Protein AF-A0A1T5EQD3-F1 (afdb_monomer_lite)

Radius of gyration: 20.49 Å; chains: 1; bounding box: 65×31×56 Å

Foldseek 3Di:
DWKKFKPDDWDWPPDVFATKTWIWIATPPVRDIAIEIETEGPVPDDDQLGQPRDDPVSNQLQVQLRVVLQLVLQQVQCVFPLDGAHRVDHQYAQDWDDHPVCRPDDTRGRHRDSVGGDHSVPRIRDHDRCPVVVVVVVCCVVPPDDPVVPPPDDDDD

Secondary structure (DSSP, 8-state):
-EEEEEEEEEEEEEETTEEEEEEEEEETTT--EEEEEEEEEGGG--SS--TTTS-HHHHHHHHHHHHHHHHHHHHHHHHHHSSPPPTT-EEETT-EE--SS-TTSPPEEP---TT----SS--EEEE---HHHHHHHHHHHHS-S-TTGGGS-----

Structure (mmCIF, N/CA/C/O backbone):
data_AF-A0A1T5EQD3-F1
#
_entry.id   AF-A0A1T5EQD3-F1
#
loop_
_atom_site.group_PDB
_atom_site.id
_atom_site.type_symbol
_atom_site.label_atom_id
_atom_site.label_alt_id
_atom_site.label_comp_id
_atom_site.label_asym_id
_atom_site.label_entity_id
_atom_site.label_seq_id
_atom_site.pdbx_PDB_ins_code
_atom_site.Cartn_x
_atom_site.Cartn_y
_atom_site.Cartn_z
_atom_site.occupancy
_atom_site.B_iso_or_equiv
_atom_site.auth_seq_id
_atom_site.auth_comp_id
_atom_site.auth_asym_id
_atom_site.auth_atom_id
_atom_site.pdbx_PDB_model_num
ATOM 1 N N . MET A 1 1 ? -15.437 8.978 7.237 1.00 63.75 1 MET A N 1
ATOM 2 C CA . MET A 1 1 ? -14.538 8.949 6.055 1.00 63.75 1 MET A CA 1
ATOM 3 C C . MET A 1 1 ? -13.160 9.350 6.531 1.00 63.75 1 MET A C 1
ATOM 5 O O . MET A 1 1 ? -13.089 10.261 7.344 1.00 63.75 1 MET A O 1
ATOM 9 N N . LYS A 1 2 ? -12.108 8.682 6.055 1.00 72.06 2 LYS A N 1
ATOM 10 C CA . LYS A 1 2 ? -10.711 9.020 6.354 1.00 72.06 2 LYS A CA 1
ATOM 11 C C . LYS A 1 2 ? -10.043 9.481 5.060 1.00 72.06 2 LYS A C 1
ATOM 13 O O . LYS A 1 2 ? -10.044 8.726 4.082 1.00 72.06 2 LYS A O 1
ATOM 18 N N . ASN A 1 3 ? -9.492 10.694 5.043 1.00 73.75 3 ASN A N 1
ATOM 19 C CA . ASN A 1 3 ? -8.707 11.174 3.911 1.00 73.75 3 ASN A CA 1
ATOM 20 C C . ASN A 1 3 ? -7.229 10.880 4.162 1.00 73.75 3 ASN A C 1
ATOM 22 O O . ASN A 1 3 ? -6.601 11.420 5.076 1.00 73.75 3 ASN A O 1
ATOM 26 N N . LEU A 1 4 ? -6.669 1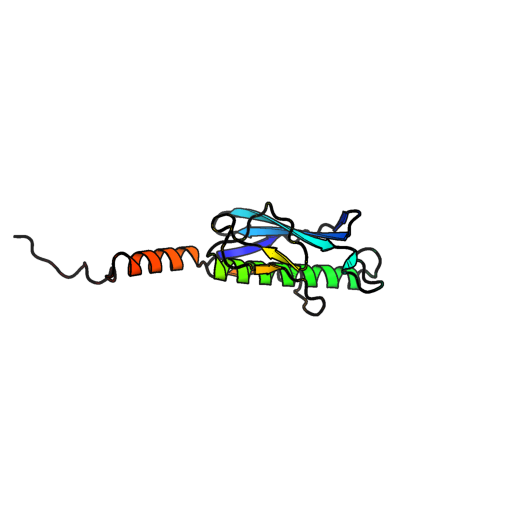0.001 3.338 1.00 75.38 4 LEU A N 1
ATOM 27 C CA . LEU A 1 4 ? -5.298 9.537 3.467 1.00 75.38 4 LEU A CA 1
ATOM 28 C C . LEU A 1 4 ? -4.486 10.062 2.289 1.00 75.38 4 LEU A C 1
ATOM 30 O O . LEU A 1 4 ? -4.901 9.968 1.136 1.00 75.38 4 LEU A O 1
ATOM 34 N N . VAL A 1 5 ? -3.307 10.608 2.564 1.00 72.69 5 VAL A N 1
ATOM 35 C CA . VAL A 1 5 ? -2.406 11.120 1.529 1.00 72.69 5 VAL A CA 1
ATOM 36 C C . VAL A 1 5 ? -1.071 10.421 1.645 1.00 72.69 5 VAL A C 1
ATOM 38 O O . VAL A 1 5 ? -0.395 10.490 2.670 1.00 72.69 5 VAL A O 1
ATOM 41 N N . PHE A 1 6 ? -0.659 9.749 0.581 1.00 73.19 6 PHE A N 1
ATOM 42 C CA . PHE A 1 6 ? 0.671 9.185 0.498 1.00 73.19 6 PHE A CA 1
ATOM 43 C C . PHE A 1 6 ? 1.703 10.305 0.329 1.00 73.19 6 PHE A C 1
ATOM 45 O O . PHE A 1 6 ? 1.644 11.080 -0.621 1.00 73.19 6 PHE A O 1
ATOM 52 N N . SER A 1 7 ? 2.695 10.369 1.222 1.00 59.97 7 SER A N 1
ATOM 53 C CA . SER A 1 7 ? 3.925 11.108 0.922 1.00 59.97 7 SER A CA 1
ATOM 54 C C . SER A 1 7 ? 4.804 10.187 0.083 1.00 59.97 7 SER A C 1
ATOM 56 O O . SER A 1 7 ? 5.357 9.186 0.547 1.00 59.97 7 SER A O 1
ATOM 58 N N . THR A 1 8 ? 4.857 10.467 -1.213 1.00 50.31 8 THR A N 1
ATOM 59 C CA . THR A 1 8 ? 5.452 9.576 -2.207 1.00 50.31 8 THR A CA 1
ATOM 60 C C . THR A 1 8 ? 6.969 9.685 -2.177 1.00 50.31 8 THR A C 1
ATOM 62 O O . THR A 1 8 ? 7.583 10.395 -2.968 1.00 50.31 8 THR A O 1
ATOM 65 N N . LYS A 1 9 ? 7.599 8.957 -1.255 1.00 54.19 9 LYS A N 1
ATOM 66 C CA . LYS A 1 9 ? 9.026 8.644 -1.334 1.00 54.19 9 LYS A CA 1
ATOM 67 C C . LYS A 1 9 ? 9.192 7.143 -1.507 1.00 54.19 9 LYS A C 1
ATOM 69 O O . LYS A 1 9 ? 9.304 6.412 -0.526 1.00 54.19 9 LYS A O 1
ATOM 74 N N . VAL A 1 10 ? 9.215 6.713 -2.764 1.00 56.12 10 VAL A N 1
ATOM 75 C CA . VAL A 1 10 ? 9.547 5.337 -3.128 1.00 56.12 10 VAL A CA 1
ATOM 76 C C . VAL A 1 10 ? 11.048 5.153 -2.928 1.00 56.12 10 VAL A C 1
ATOM 78 O O . VAL A 1 10 ? 11.858 5.791 -3.597 1.00 56.12 10 VAL A O 1
ATOM 81 N N . VAL A 1 11 ? 11.419 4.318 -1.961 1.00 60.16 11 VAL A N 1
ATOM 82 C CA . VAL A 1 11 ? 12.814 3.923 -1.732 1.00 60.16 11 VAL A CA 1
ATOM 83 C C . VAL A 1 11 ? 12.956 2.457 -2.100 1.00 60.16 11 VAL A C 1
ATOM 85 O O . VAL A 1 11 ? 12.251 1.613 -1.542 1.00 60.16 11 VAL A O 1
ATOM 88 N N . LEU A 1 12 ? 13.871 2.188 -3.029 1.00 58.44 12 LEU A N 1
ATOM 89 C CA . LEU A 1 12 ? 14.365 0.854 -3.324 1.00 58.44 12 LEU A CA 1
ATOM 90 C C . LEU A 1 12 ? 15.214 0.376 -2.145 1.00 58.44 12 LEU A C 1
ATOM 92 O O . LEU A 1 12 ? 16.330 0.852 -1.956 1.00 58.44 12 LEU A O 1
ATOM 96 N N . ASP A 1 13 ? 14.702 -0.583 -1.380 1.00 62.16 13 ASP A N 1
ATOM 97 C CA . ASP A 1 13 ? 15.554 -1.409 -0.528 1.00 62.16 13 ASP A CA 1
ATOM 98 C C . ASP A 1 13 ? 15.872 -2.682 -1.315 1.00 62.16 13 ASP A C 1
ATOM 100 O O . ASP A 1 13 ? 15.095 -3.645 -1.310 1.00 62.16 13 ASP A O 1
ATOM 104 N N . GLY A 1 14 ? 17.001 -2.676 -2.024 1.00 56.44 14 GLY A N 1
ATOM 105 C CA . GLY A 1 14 ? 17.573 -3.890 -2.598 1.00 56.44 14 GLY A CA 1
ATOM 106 C C . GLY A 1 14 ? 18.010 -4.815 -1.464 1.00 56.44 14 GLY A C 1
ATOM 107 O O . GLY A 1 14 ? 19.093 -4.654 -0.913 1.00 56.44 14 GLY A O 1
ATOM 108 N N . MET A 1 15 ? 17.143 -5.748 -1.073 1.00 59.38 15 MET A N 1
ATOM 109 C CA . MET A 1 15 ? 17.456 -6.797 -0.101 1.00 59.38 15 MET A CA 1
ATOM 110 C C . MET A 1 15 ? 17.869 -8.067 -0.860 1.00 59.38 15 MET A C 1
ATOM 112 O O . MET A 1 15 ? 17.314 -8.336 -1.922 1.00 59.38 15 MET A O 1
ATOM 116 N N . PRO A 1 16 ? 18.783 -8.894 -0.329 1.00 56.09 16 PRO A N 1
ATOM 117 C CA . PRO A 1 16 ? 19.312 -10.059 -1.050 1.00 56.09 16 PRO A CA 1
ATOM 118 C C . PRO A 1 16 ? 18.241 -11.077 -1.504 1.00 56.09 16 PRO A C 1
ATOM 120 O O . PRO A 1 16 ? 18.433 -11.755 -2.514 1.00 56.09 16 PRO A O 1
ATOM 123 N N . ASP A 1 17 ? 17.083 -11.124 -0.832 1.00 65.62 17 ASP A N 1
ATOM 124 C CA . ASP A 1 17 ? 16.011 -12.106 -1.077 1.00 65.62 17 ASP A CA 1
ATOM 125 C C . ASP A 1 17 ? 14.845 -11.601 -1.951 1.00 65.62 17 ASP A C 1
ATOM 127 O O . ASP A 1 17 ? 13.815 -12.272 -2.091 1.00 65.62 17 ASP A O 1
ATOM 131 N N . GLY A 1 18 ? 14.970 -10.421 -2.565 1.00 74.81 18 GLY A N 1
ATOM 132 C CA . GLY A 1 18 ? 13.969 -9.906 -3.497 1.00 74.81 18 GLY A CA 1
ATOM 133 C C . GLY A 1 18 ? 13.945 -8.387 -3.577 1.00 74.81 18 GLY A C 1
ATOM 134 O O . GLY A 1 18 ? 14.941 -7.706 -3.373 1.00 74.81 18 GLY A O 1
ATOM 135 N N . PHE A 1 19 ? 12.772 -7.846 -3.856 1.00 79.88 19 PHE A N 1
ATOM 136 C CA . PHE A 1 19 ? 12.582 -6.427 -4.109 1.00 79.88 19 PHE A CA 1
ATOM 137 C C . PHE A 1 19 ? 11.694 -5.828 -3.018 1.00 79.88 19 PHE A C 1
ATOM 139 O O . PHE A 1 19 ? 10.712 -6.464 -2.627 1.00 79.88 19 PHE A O 1
ATOM 146 N N . SER A 1 20 ? 12.004 -4.629 -2.514 1.00 82.44 20 SER A N 1
ATOM 147 C CA . SER A 1 20 ? 11.114 -3.942 -1.569 1.00 82.44 20 SER A CA 1
ATOM 148 C C . SER A 1 20 ? 10.951 -2.456 -1.865 1.00 82.44 20 SER A C 1
ATOM 150 O O . SER A 1 20 ? 11.927 -1.753 -2.122 1.00 82.44 20 SER A O 1
ATOM 152 N N . GLY A 1 21 ? 9.710 -1.981 -1.769 1.00 82.19 21 GLY A N 1
ATOM 153 C CA . GLY A 1 21 ? 9.339 -0.574 -1.862 1.00 82.19 21 GLY A CA 1
ATOM 154 C C . GLY A 1 21 ? 8.789 -0.071 -0.533 1.00 82.19 21 GLY A C 1
ATOM 155 O O . GLY A 1 21 ? 8.062 -0.789 0.158 1.00 82.19 21 GLY A O 1
ATOM 156 N N . ARG A 1 22 ? 9.134 1.163 -0.163 1.00 85.31 22 ARG A N 1
ATOM 157 C CA . ARG A 1 22 ? 8.565 1.850 1.006 1.00 85.31 22 ARG A CA 1
ATOM 158 C C . ARG A 1 22 ? 7.560 2.910 0.557 1.00 85.31 22 ARG A C 1
ATOM 160 O O . ARG A 1 22 ? 7.876 3.717 -0.310 1.00 85.31 22 ARG A O 1
ATOM 167 N N . PHE A 1 23 ? 6.390 2.923 1.185 1.00 85.25 23 PHE A N 1
ATOM 168 C CA . PHE A 1 23 ? 5.308 3.877 0.953 1.00 85.25 23 PHE A CA 1
ATOM 169 C C . PHE A 1 23 ? 4.906 4.496 2.289 1.00 85.25 23 PHE A C 1
ATOM 171 O O . PHE A 1 23 ? 4.680 3.778 3.261 1.00 85.25 23 PHE A O 1
ATOM 178 N N . LYS A 1 24 ? 4.832 5.823 2.356 1.00 85.25 24 LYS A N 1
ATOM 179 C CA . LYS A 1 24 ? 4.396 6.540 3.557 1.00 85.25 24 LYS A CA 1
ATOM 180 C C . LYS A 1 24 ? 3.019 7.123 3.323 1.00 85.25 24 LYS A C 1
ATOM 182 O O . LYS A 1 24 ? 2.802 7.719 2.275 1.00 85.25 24 LYS A O 1
ATOM 187 N N . MET A 1 25 ? 2.129 7.007 4.296 1.00 85.56 25 MET A N 1
ATOM 188 C CA . MET A 1 25 ? 0.758 7.501 4.213 1.00 85.56 25 MET A CA 1
ATOM 189 C C . MET A 1 25 ? 0.431 8.331 5.449 1.00 85.56 25 MET A C 1
ATOM 191 O O . MET A 1 25 ? 0.636 7.877 6.565 1.00 85.56 25 MET A O 1
ATOM 195 N N . LEU A 1 26 ? -0.044 9.554 5.252 1.00 84.00 26 LEU A N 1
ATOM 196 C CA . LEU A 1 26 ? -0.461 10.478 6.297 1.00 84.00 26 LEU A CA 1
ATOM 197 C C . LEU A 1 26 ? -1.987 10.501 6.361 1.00 84.00 26 LEU A C 1
ATOM 199 O O . LEU A 1 26 ? -2.648 10.705 5.345 1.00 84.00 26 LEU A O 1
ATOM 203 N N . HIS A 1 27 ? -2.538 10.326 7.553 1.00 83.31 27 HIS A N 1
ATOM 204 C CA . HIS A 1 27 ? -3.943 10.593 7.823 1.00 83.31 27 HIS A CA 1
ATOM 205 C C . HIS A 1 27 ? -4.121 12.085 8.079 1.00 83.31 27 HIS A C 1
ATOM 207 O O . HIS A 1 27 ? -3.532 12.620 9.018 1.00 83.31 27 HIS A O 1
ATOM 213 N N . LEU A 1 28 ? -4.904 12.768 7.243 1.00 78.88 28 LEU A N 1
ATOM 214 C CA . LEU A 1 28 ? -4.967 14.231 7.273 1.00 78.88 28 LEU A CA 1
ATOM 215 C C . LEU A 1 28 ? -5.647 14.772 8.533 1.00 78.88 28 LEU A C 1
ATOM 217 O O . LEU A 1 28 ? -5.236 15.801 9.053 1.00 78.88 28 LEU A O 1
ATOM 221 N N . GLU A 1 29 ? -6.662 14.073 9.034 1.00 79.88 29 GLU A N 1
ATOM 222 C CA . GLU A 1 29 ? -7.440 14.520 10.190 1.00 79.88 29 GLU A CA 1
ATOM 223 C C . GLU A 1 29 ? -6.721 14.273 11.525 1.00 79.88 29 GLU A C 1
ATOM 225 O O . GLU A 1 29 ? -6.766 15.121 12.411 1.00 79.88 29 GLU A O 1
ATOM 230 N N . THR A 1 30 ? -6.046 13.129 11.688 1.00 79.38 30 THR A N 1
ATOM 231 C CA . THR A 1 30 ? -5.364 12.772 12.946 1.00 79.38 30 THR A CA 1
ATOM 232 C C . THR A 1 30 ? -3.876 13.121 12.949 1.00 79.38 30 THR A C 1
ATOM 234 O O . THR A 1 30 ? -3.236 13.063 13.996 1.00 79.38 30 THR A O 1
ATOM 237 N N . GLY A 1 31 ? -3.292 13.436 11.788 1.00 81.12 31 GLY A N 1
ATOM 238 C CA . GLY A 1 31 ? -1.850 13.637 11.622 1.00 81.12 31 GLY A CA 1
ATOM 239 C C . GLY A 1 31 ? -1.021 12.353 11.746 1.00 81.12 31 GLY A C 1
ATOM 240 O O . GLY A 1 31 ? 0.209 12.409 11.745 1.00 81.12 31 GLY A O 1
ATOM 241 N N . GLN A 1 32 ? -1.664 11.187 11.856 1.00 82.38 32 GLN A N 1
ATOM 242 C CA . GLN A 1 32 ? -0.969 9.918 12.039 1.00 82.38 32 GLN A CA 1
ATOM 243 C C . GLN A 1 32 ? -0.249 9.487 10.759 1.00 82.38 32 GLN A C 1
ATOM 245 O O . GLN A 1 32 ? -0.833 9.461 9.674 1.00 82.38 32 GLN A O 1
ATOM 250 N N . LEU A 1 33 ? 1.021 9.103 10.899 1.00 83.94 33 LEU A N 1
ATOM 251 C CA . LEU A 1 33 ? 1.852 8.616 9.805 1.00 83.94 33 LEU A CA 1
ATOM 252 C C . LEU A 1 33 ? 1.949 7.087 9.834 1.00 83.94 33 LEU A C 1
ATOM 254 O O . LEU A 1 33 ? 2.364 6.502 10.829 1.00 83.94 33 LEU A O 1
ATOM 258 N N . TYR A 1 34 ? 1.657 6.465 8.701 1.00 83.62 34 TYR A N 1
ATOM 259 C CA . TYR A 1 34 ? 1.775 5.036 8.455 1.00 83.62 34 TYR A CA 1
ATOM 260 C C . TYR A 1 34 ? 2.944 4.781 7.506 1.00 83.62 34 TYR A C 1
ATOM 262 O O . TYR A 1 34 ? 3.118 5.480 6.502 1.00 83.62 34 TYR A O 1
ATOM 270 N N . ASN A 1 35 ? 3.748 3.766 7.809 1.00 85.81 35 ASN A N 1
ATOM 271 C CA . ASN A 1 35 ? 4.856 3.340 6.963 1.00 85.81 35 ASN A CA 1
ATOM 272 C C . ASN A 1 35 ? 4.574 1.922 6.477 1.00 85.81 35 ASN A C 1
ATOM 274 O O . ASN A 1 35 ? 4.492 0.995 7.269 1.00 85.81 35 ASN A O 1
ATOM 278 N N . TYR A 1 36 ? 4.460 1.747 5.167 1.00 88.06 36 TYR A N 1
ATOM 279 C CA . TYR A 1 36 ? 4.190 0.457 4.555 1.00 88.06 36 TYR A CA 1
ATOM 280 C C . TYR A 1 36 ? 5.382 0.004 3.733 1.00 88.06 36 TYR A C 1
ATOM 282 O O . TYR A 1 36 ? 5.904 0.739 2.892 1.00 88.06 36 TYR A O 1
ATOM 290 N N . ARG A 1 37 ? 5.818 -1.233 3.969 1.00 88.12 37 ARG A N 1
ATOM 291 C CA . ARG A 1 37 ? 6.855 -1.876 3.166 1.00 88.12 37 ARG A CA 1
ATOM 292 C C . ARG A 1 37 ? 6.218 -2.983 2.347 1.00 88.12 37 ARG A C 1
ATOM 294 O O . ARG A 1 37 ? 5.725 -3.948 2.916 1.00 88.12 37 ARG A O 1
ATOM 301 N N . VAL A 1 38 ? 6.265 -2.856 1.029 1.00 88.44 38 VAL A N 1
ATOM 302 C CA . VAL A 1 38 ? 5.830 -3.898 0.095 1.00 88.44 38 VAL A CA 1
ATOM 303 C C . VAL A 1 38 ? 7.051 -4.687 -0.344 1.00 88.44 38 VAL A C 1
ATOM 305 O O . VAL A 1 38 ? 8.093 -4.098 -0.622 1.00 88.44 38 VAL A O 1
ATOM 308 N N . HIS A 1 39 ? 6.939 -6.009 -0.391 1.00 86.38 39 HIS A N 1
ATOM 309 C CA . HIS A 1 39 ? 8.018 -6.904 -0.767 1.00 86.38 39 HIS A CA 1
ATOM 310 C C . HIS A 1 39 ? 7.565 -7.978 -1.739 1.00 86.38 39 HIS A C 1
ATOM 312 O O . HIS A 1 39 ? 6.563 -8.655 -1.517 1.00 86.38 39 HIS A O 1
ATOM 318 N N . ILE A 1 40 ? 8.379 -8.190 -2.763 1.00 85.19 40 ILE A N 1
ATOM 319 C CA . ILE A 1 40 ? 8.181 -9.237 -3.752 1.00 85.19 40 ILE A CA 1
ATOM 320 C C . ILE A 1 40 ? 9.375 -10.199 -3.653 1.00 85.19 40 ILE A C 1
ATOM 322 O O . ILE A 1 40 ? 10.521 -9.799 -3.903 1.00 85.19 40 ILE A O 1
ATOM 326 N N . PRO A 1 41 ? 9.145 -11.455 -3.236 1.00 82.94 41 PRO A N 1
ATOM 327 C CA . PRO A 1 41 ? 10.192 -12.466 -3.149 1.00 82.94 41 PRO A CA 1
ATOM 328 C C . PRO A 1 41 ? 10.842 -12.767 -4.500 1.00 82.94 41 PRO A C 1
ATOM 330 O O . PRO A 1 41 ? 10.169 -12.805 -5.530 1.00 82.94 41 PRO A O 1
ATOM 333 N N . LYS A 1 42 ? 12.142 -13.083 -4.486 1.00 79.12 42 LYS A N 1
ATOM 334 C CA . LYS A 1 42 ? 12.918 -13.368 -5.705 1.00 79.12 42 LYS A CA 1
ATOM 335 C C . LYS A 1 42 ? 12.353 -14.476 -6.596 1.00 79.12 42 LYS A C 1
ATOM 337 O O . LYS A 1 42 ? 12.412 -14.374 -7.814 1.00 79.12 42 LYS A O 1
ATOM 342 N N . HIS A 1 43 ? 11.784 -15.518 -6.004 1.00 77.06 43 HIS A N 1
ATOM 343 C CA . HIS A 1 43 ? 11.245 -16.654 -6.755 1.00 77.06 43 HIS A CA 1
ATOM 344 C C . HIS A 1 43 ? 9.943 -16.338 -7.515 1.00 77.06 43 HIS A C 1
ATOM 346 O O . HIS A 1 43 ? 9.502 -17.164 -8.305 1.00 77.06 43 HIS A O 1
ATOM 352 N N . ILE A 1 44 ? 9.311 -15.182 -7.269 1.00 76.31 44 ILE A N 1
ATOM 353 C CA . ILE A 1 44 ? 8.082 -14.768 -7.966 1.00 76.31 44 ILE A CA 1
ATOM 354 C C . ILE A 1 44 ? 8.400 -14.038 -9.282 1.00 76.31 44 ILE A C 1
ATOM 356 O O . ILE A 1 44 ? 7.535 -13.942 -10.151 1.00 76.31 44 ILE A O 1
ATOM 360 N N . TYR A 1 45 ? 9.636 -13.567 -9.481 1.00 72.25 45 TYR A N 1
ATOM 361 C CA . TYR A 1 45 ? 10.017 -12.933 -10.743 1.00 72.25 45 TYR A CA 1
ATOM 362 C C . TYR A 1 45 ? 9.964 -13.923 -11.901 1.00 72.25 45 TYR A C 1
ATOM 364 O O . TYR A 1 45 ? 10.583 -14.985 -11.867 1.00 72.25 45 TYR A O 1
ATOM 372 N N . VAL A 1 46 ? 9.270 -13.524 -12.962 1.00 60.81 46 VAL A N 1
ATOM 373 C CA . VAL A 1 46 ? 9.259 -14.229 -14.241 1.00 60.81 46 VAL A CA 1
ATOM 374 C C . VAL A 1 46 ? 10.017 -13.352 -15.246 1.00 60.81 46 VAL A C 1
ATOM 376 O O . VAL A 1 46 ? 9.453 -12.408 -15.789 1.00 60.81 46 VAL A O 1
ATOM 379 N N . GLY A 1 47 ? 11.310 -13.618 -15.467 1.00 59.59 47 GLY A N 1
ATOM 380 C CA . GLY A 1 47 ? 12.127 -12.952 -16.501 1.00 59.59 47 GLY A CA 1
ATOM 381 C C . GLY A 1 47 ? 13.045 -11.808 -16.028 1.00 59.59 47 GLY A C 1
ATOM 382 O O . GLY A 1 47 ? 13.430 -11.744 -14.864 1.00 59.59 47 GLY A O 1
ATOM 383 N N . THR A 1 48 ? 13.431 -10.921 -16.957 1.00 53.69 48 THR A N 1
ATOM 384 C CA . THR A 1 48 ? 14.395 -9.808 -16.773 1.00 53.69 48 THR A CA 1
ATOM 385 C C . THR A 1 48 ? 13.817 -8.561 -16.100 1.00 53.69 48 THR A C 1
ATOM 387 O O . THR A 1 48 ? 14.539 -7.598 -15.872 1.00 53.69 48 THR A O 1
ATOM 390 N N . GLN A 1 49 ? 12.534 -8.567 -15.743 1.00 62.41 49 GLN A N 1
ATOM 391 C CA . GLN A 1 49 ? 11.835 -7.430 -15.138 1.00 62.41 49 GLN A CA 1
ATOM 392 C C . GLN A 1 49 ? 12.101 -7.336 -13.630 1.00 62.41 49 GLN A C 1
ATOM 394 O O . GLN A 1 49 ? 11.173 -7.206 -12.842 1.00 62.41 49 GLN A O 1
ATOM 399 N N . ILE A 1 50 ? 13.349 -7.464 -13.192 1.00 65.31 50 ILE A N 1
ATOM 400 C CA . ILE A 1 50 ? 13.701 -7.221 -11.789 1.00 65.31 50 ILE A CA 1
ATOM 401 C C . ILE A 1 50 ? 13.888 -5.708 -11.636 1.00 65.31 50 ILE A C 1
ATOM 403 O O . ILE A 1 50 ? 14.662 -5.136 -12.407 1.00 65.31 50 ILE A O 1
ATOM 407 N N . PRO A 1 51 ? 13.234 -5.040 -10.669 1.00 65.56 51 PRO A N 1
ATOM 408 C CA . PRO A 1 51 ? 13.410 -3.601 -10.532 1.00 65.56 51 PRO A CA 1
ATOM 409 C C . PRO A 1 51 ? 14.869 -3.244 -10.215 1.00 65.56 51 PRO A C 1
ATOM 411 O O . PRO A 1 51 ? 15.516 -3.915 -9.406 1.00 65.56 51 PRO A O 1
ATOM 414 N N . GLY A 1 52 ? 15.383 -2.194 -10.847 1.00 66.81 52 GLY A N 1
ATOM 415 C CA . GLY A 1 52 ? 16.778 -1.761 -10.792 1.00 66.81 52 GLY A CA 1
ATOM 416 C C . GLY A 1 52 ? 17.711 -2.502 -11.757 1.00 66.81 52 GLY A C 1
ATOM 417 O O . GLY A 1 52 ? 18.878 -2.136 -11.859 1.00 66.81 52 GLY A O 1
ATOM 418 N N . MET A 1 53 ? 17.219 -3.528 -12.460 1.00 68.12 53 MET A N 1
ATOM 419 C CA . MET A 1 53 ? 17.959 -4.256 -13.503 1.00 68.12 53 MET A CA 1
ATOM 420 C C . MET A 1 53 ? 17.398 -3.999 -14.912 1.00 68.12 53 MET A C 1
ATOM 422 O O . MET A 1 53 ? 18.022 -4.406 -15.892 1.00 68.12 53 MET A O 1
ATOM 426 N N . GLY A 1 54 ? 16.226 -3.362 -15.008 1.00 68.81 54 GLY A N 1
ATOM 427 C CA . GLY A 1 54 ? 15.550 -3.006 -16.256 1.00 68.81 54 GLY A CA 1
ATOM 428 C C . GLY A 1 54 ? 15.706 -1.530 -16.630 1.00 68.81 54 GLY A C 1
ATOM 429 O O . GLY A 1 54 ? 16.560 -0.812 -16.103 1.00 68.81 54 GLY A O 1
ATOM 430 N N . SER A 1 55 ? 14.870 -1.060 -17.556 1.00 81.25 55 SER A N 1
ATOM 431 C CA . SER A 1 55 ? 14.788 0.366 -17.884 1.00 81.25 55 SER A CA 1
ATOM 432 C C . SER A 1 55 ? 14.100 1.161 -16.768 1.00 81.25 55 SER A C 1
ATOM 434 O O . SER A 1 55 ? 13.344 0.627 -15.953 1.00 81.25 55 SER A O 1
ATOM 436 N N . ARG A 1 56 ? 14.294 2.485 -16.760 1.00 81.56 56 ARG A N 1
ATOM 437 C CA . ARG A 1 56 ? 13.607 3.381 -15.816 1.00 81.56 56 ARG A CA 1
ATOM 438 C C . ARG A 1 56 ? 12.081 3.249 -15.904 1.00 81.56 56 ARG A C 1
ATOM 440 O O . ARG A 1 56 ? 11.390 3.367 -14.894 1.00 81.56 56 ARG A O 1
ATOM 447 N N . GLU A 1 57 ? 11.549 3.029 -17.102 1.00 85.25 57 GLU A N 1
ATOM 448 C CA . GLU A 1 57 ? 10.119 2.834 -17.348 1.00 85.25 57 GLU A CA 1
ATOM 449 C C . GLU A 1 57 ? 9.618 1.507 -16.768 1.00 85.25 57 GLU A C 1
ATOM 451 O O . GLU A 1 57 ? 8.501 1.444 -16.254 1.00 85.25 57 GLU A O 1
ATOM 456 N N . GLU A 1 58 ? 10.425 0.448 -16.833 1.00 81.62 58 GLU A N 1
ATOM 457 C CA . GLU A 1 58 ? 10.101 -0.849 -16.232 1.00 81.62 58 GLU A CA 1
ATOM 458 C C . GLU A 1 58 ? 10.086 -0.762 -14.705 1.00 81.62 58 GLU A C 1
ATOM 460 O O . GLU A 1 58 ? 9.142 -1.236 -14.068 1.00 81.62 58 GLU A O 1
ATOM 465 N N . ASP A 1 59 ? 11.063 -0.068 -14.124 1.00 80.50 59 ASP A N 1
ATOM 466 C CA . ASP A 1 59 ? 11.096 0.218 -12.691 1.00 80.50 59 ASP A CA 1
ATOM 467 C C . ASP A 1 59 ? 9.869 1.023 -12.259 1.00 80.50 59 ASP A C 1
ATOM 469 O O . ASP A 1 59 ? 9.210 0.689 -11.273 1.00 80.50 59 ASP A O 1
ATOM 473 N N . LEU A 1 60 ? 9.508 2.056 -13.029 1.00 85.06 60 LEU A N 1
ATOM 474 C CA . LEU A 1 60 ? 8.321 2.861 -12.759 1.00 85.06 60 LEU A CA 1
ATOM 475 C C . LEU A 1 60 ? 7.046 2.017 -12.749 1.00 85.06 60 LEU A C 1
ATOM 477 O O . LEU A 1 60 ? 6.239 2.155 -11.828 1.00 85.06 60 LEU A O 1
ATOM 481 N N . LYS A 1 61 ? 6.880 1.114 -13.721 1.00 86.62 61 LYS A N 1
ATOM 482 C CA . LYS A 1 61 ? 5.731 0.200 -13.761 1.00 86.62 61 LYS A CA 1
ATOM 483 C C . LYS A 1 61 ? 5.660 -0.656 -12.505 1.00 86.62 61 LYS A C 1
ATOM 485 O O . LYS A 1 61 ? 4.589 -0.777 -11.920 1.00 86.62 61 LYS A O 1
ATOM 490 N N . TRP A 1 62 ? 6.785 -1.183 -12.032 1.00 83.56 62 TRP A N 1
ATOM 491 C CA . TRP A 1 62 ? 6.820 -1.942 -10.783 1.00 83.56 62 TRP A CA 1
ATOM 492 C C . TRP A 1 62 ? 6.339 -1.139 -9.582 1.00 83.56 62 TRP A C 1
ATOM 494 O O . TRP A 1 62 ? 5.525 -1.631 -8.794 1.00 83.56 62 TRP A O 1
ATOM 504 N N . TRP A 1 63 ? 6.794 0.108 -9.459 1.00 86.50 63 TRP A N 1
ATOM 505 C CA . TRP A 1 63 ? 6.342 1.011 -8.402 1.00 86.50 63 TRP A CA 1
ATOM 506 C C . TRP A 1 63 ? 4.842 1.251 -8.454 1.00 86.50 63 TRP A C 1
ATOM 508 O O . TRP A 1 63 ? 4.172 1.168 -7.425 1.00 86.50 63 TRP A O 1
ATOM 518 N N . GLN A 1 64 ? 4.313 1.480 -9.651 1.00 89.06 64 GLN A N 1
ATOM 519 C CA . GLN A 1 64 ? 2.888 1.677 -9.883 1.00 89.06 64 GLN A CA 1
ATOM 520 C C . GLN A 1 64 ? 2.070 0.413 -9.566 1.00 89.06 64 GLN A C 1
ATOM 522 O O . GLN A 1 64 ? 1.002 0.527 -8.963 1.00 89.06 64 GLN A O 1
ATOM 527 N N . CYS A 1 65 ? 2.572 -0.786 -9.891 1.00 90.38 65 CYS A N 1
ATOM 528 C CA . CYS A 1 65 ? 1.936 -2.064 -9.545 1.00 90.38 65 CYS A CA 1
ATOM 529 C C . CYS A 1 65 ? 1.867 -2.277 -8.031 1.00 90.38 65 CYS A C 1
ATOM 531 O O . CYS A 1 65 ? 0.818 -2.627 -7.483 1.00 90.38 65 CYS A O 1
ATOM 533 N N . MET A 1 66 ? 2.981 -2.054 -7.330 1.00 89.56 66 MET A N 1
ATOM 534 C CA . MET A 1 66 ? 3.027 -2.181 -5.872 1.00 89.56 66 MET A CA 1
ATOM 535 C C . MET A 1 66 ? 2.145 -1.146 -5.188 1.00 89.56 66 MET A C 1
ATOM 537 O O . MET A 1 66 ? 1.454 -1.484 -4.229 1.00 89.56 66 MET A O 1
ATOM 541 N N . PHE A 1 67 ? 2.132 0.088 -5.694 1.00 90.44 67 PHE A N 1
ATOM 542 C CA . PHE A 1 67 ? 1.301 1.148 -5.143 1.00 90.44 67 PHE A CA 1
ATOM 543 C C . PHE A 1 67 ? -0.189 0.846 -5.319 1.00 90.44 67 PHE A C 1
ATOM 545 O O . PHE A 1 67 ? -0.947 0.902 -4.349 1.00 90.44 67 PHE A O 1
ATOM 552 N N . TYR A 1 68 ? -0.599 0.434 -6.524 1.00 92.31 68 TYR A N 1
ATOM 553 C CA . TYR A 1 68 ? -1.957 -0.041 -6.783 1.00 92.31 68 TYR A CA 1
ATOM 554 C C . TYR A 1 68 ? -2.349 -1.145 -5.795 1.00 92.31 68 TYR A C 1
ATOM 556 O O . TYR A 1 68 ? -3.347 -1.028 -5.082 1.00 92.31 68 TYR A O 1
ATOM 564 N N . SER A 1 69 ? -1.519 -2.182 -5.699 1.00 92.88 69 SER A N 1
ATOM 565 C CA . SER A 1 69 ? -1.797 -3.375 -4.897 1.00 92.88 69 SER A CA 1
ATOM 566 C C . SER A 1 69 ? -1.873 -3.067 -3.399 1.00 92.88 69 SER A C 1
ATOM 568 O O . SER A 1 69 ? -2.762 -3.568 -2.712 1.00 92.88 69 SER A O 1
ATOM 570 N N . LEU A 1 70 ? -1.008 -2.178 -2.898 1.00 92.31 70 LEU A N 1
ATOM 571 C CA . LEU A 1 70 ? -1.067 -1.665 -1.528 1.00 92.31 70 LEU A CA 1
ATOM 572 C C . LEU A 1 70 ? -2.376 -0.928 -1.252 1.00 92.31 70 LEU A C 1
ATOM 574 O O . LEU A 1 70 ? -3.029 -1.222 -0.254 1.00 92.31 70 LEU A O 1
ATOM 578 N N . THR A 1 71 ? -2.787 -0.011 -2.133 1.00 91.94 71 THR A N 1
ATOM 579 C CA . THR A 1 71 ? -4.035 0.742 -1.926 1.00 91.94 71 THR A CA 1
ATOM 580 C C . THR A 1 71 ? -5.258 -0.175 -1.908 1.00 91.94 71 THR A C 1
ATOM 582 O O . THR A 1 71 ? -6.076 -0.078 -0.997 1.00 91.94 71 THR A O 1
ATOM 585 N N . ARG A 1 72 ? -5.330 -1.147 -2.827 1.00 93.62 72 ARG A N 1
ATOM 586 C CA . ARG A 1 72 ? -6.412 -2.145 -2.870 1.00 93.62 72 ARG A CA 1
ATOM 587 C C . ARG A 1 72 ? -6.438 -3.038 -1.637 1.00 93.62 72 ARG A C 1
ATOM 589 O O . ARG A 1 72 ? -7.514 -3.354 -1.135 1.00 93.62 72 ARG A O 1
ATOM 596 N N . PHE A 1 73 ? -5.270 -3.448 -1.151 1.00 93.69 73 PHE A N 1
ATOM 597 C CA . PHE A 1 73 ? -5.172 -4.231 0.074 1.00 93.69 73 PHE A CA 1
ATOM 598 C C . PHE A 1 73 ? -5.656 -3.437 1.288 1.00 93.69 73 PHE A C 1
ATOM 600 O O . PHE A 1 73 ? -6.443 -3.964 2.065 1.00 93.69 73 PHE A O 1
ATOM 607 N N . ILE A 1 74 ? -5.246 -2.172 1.426 1.00 91.69 74 ILE A N 1
ATOM 608 C CA . ILE A 1 74 ? -5.698 -1.294 2.515 1.00 91.69 74 ILE A CA 1
ATOM 609 C C . ILE A 1 74 ? -7.219 -1.123 2.483 1.00 91.69 74 ILE A C 1
ATOM 611 O O . ILE A 1 74 ? -7.861 -1.261 3.520 1.00 91.69 74 ILE A O 1
ATOM 615 N N . GLU A 1 75 ? -7.801 -0.869 1.309 1.00 91.25 75 GLU A N 1
ATOM 616 C CA . GLU A 1 75 ? -9.256 -0.764 1.144 1.00 91.25 75 GLU A CA 1
ATOM 617 C C . GLU A 1 75 ? -9.970 -2.051 1.572 1.00 91.25 75 GLU A C 1
ATOM 619 O O . GLU A 1 75 ? -10.917 -1.998 2.355 1.00 91.25 75 GLU A O 1
ATOM 624 N N . ALA A 1 76 ? -9.501 -3.210 1.096 1.00 92.56 76 ALA A N 1
ATOM 625 C CA . ALA A 1 76 ? -10.087 -4.504 1.436 1.00 92.56 76 ALA A CA 1
ATOM 626 C C . ALA A 1 76 ? -9.953 -4.820 2.933 1.00 92.56 76 ALA A C 1
ATOM 628 O O . ALA A 1 76 ? -10.908 -5.276 3.556 1.00 92.56 76 ALA A O 1
ATOM 629 N N . PHE A 1 77 ? -8.787 -4.544 3.515 1.00 91.62 77 PHE A N 1
ATOM 630 C CA . PHE A 1 77 ? -8.517 -4.763 4.929 1.00 91.62 77 PHE A CA 1
ATOM 631 C C . PHE A 1 77 ? -9.392 -3.867 5.811 1.00 91.62 77 PHE A C 1
ATOM 633 O O . PHE A 1 77 ? -10.023 -4.352 6.743 1.00 91.62 77 PHE A O 1
ATOM 640 N N . ASN A 1 78 ? -9.488 -2.576 5.488 1.00 88.94 78 ASN A N 1
ATOM 641 C CA . ASN A 1 78 ? -10.333 -1.632 6.215 1.00 88.94 78 ASN A CA 1
ATOM 642 C C . ASN A 1 78 ? -11.826 -1.939 6.051 1.00 88.94 78 ASN A C 1
ATOM 644 O O . ASN A 1 78 ? -12.589 -1.767 6.996 1.00 88.94 78 ASN A O 1
ATOM 648 N N . SER A 1 79 ? -12.249 -2.417 4.880 1.00 89.38 79 SER A N 1
ATOM 649 C CA . SER A 1 79 ? -13.626 -2.875 4.674 1.00 89.38 79 SER A CA 1
ATOM 650 C C . SER A 1 79 ? -13.969 -4.096 5.526 1.00 89.38 79 SER A C 1
ATOM 652 O O . SER A 1 79 ? -15.130 -4.251 5.890 1.00 89.38 79 SER A O 1
ATOM 654 N N . GLU A 1 80 ? -13.001 -4.971 5.798 1.00 91.75 80 GLU A N 1
ATOM 655 C CA . GLU A 1 80 ? -13.218 -6.173 6.604 1.00 91.75 80 GLU A CA 1
ATOM 656 C C . GLU A 1 80 ? -13.154 -5.870 8.106 1.00 91.75 80 GLU A C 1
ATOM 658 O O . GLU A 1 80 ? -14.042 -6.270 8.849 1.00 91.75 80 GLU A O 1
ATOM 663 N N . TYR A 1 81 ? -12.124 -5.144 8.548 1.00 88.75 81 TYR A N 1
ATOM 664 C CA . TYR A 1 81 ? -11.796 -4.987 9.969 1.00 88.75 81 TYR A CA 1
ATOM 665 C C . TYR A 1 81 ? -12.13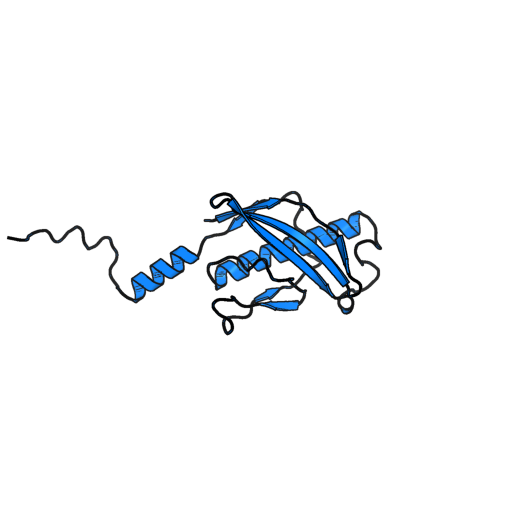8 -3.613 10.555 1.00 88.75 81 TYR A C 1
ATOM 667 O O . TYR A 1 81 ? -11.967 -3.377 11.746 1.00 88.75 81 TYR A O 1
ATOM 675 N N . GLY A 1 82 ? -12.584 -2.664 9.734 1.00 86.44 82 GLY A N 1
ATOM 676 C CA . GLY A 1 82 ? -12.954 -1.322 10.186 1.00 86.44 82 GLY A CA 1
ATOM 677 C C . GLY A 1 82 ? -11.794 -0.391 10.523 1.00 86.44 82 GLY A C 1
ATOM 678 O O . GLY A 1 82 ? -12.020 0.756 10.903 1.00 86.44 82 GLY A O 1
ATOM 679 N N . HIS A 1 83 ? -10.555 -0.840 10.353 1.00 85.38 83 HIS A N 1
ATOM 680 C CA . HIS A 1 83 ? -9.368 -0.038 10.602 1.00 85.38 83 HIS A CA 1
ATOM 681 C C . HIS A 1 83 ? -8.274 -0.304 9.566 1.00 85.38 83 HIS A C 1
ATOM 683 O O . HIS A 1 83 ? -8.309 -1.271 8.805 1.00 85.38 83 HIS A O 1
ATOM 689 N N . LEU A 1 84 ? -7.267 0.568 9.546 1.00 87.00 84 LEU A N 1
ATOM 690 C CA . LEU A 1 84 ? -6.108 0.421 8.674 1.00 87.00 84 LEU A CA 1
ATOM 691 C C . LEU A 1 84 ? -5.204 -0.729 9.145 1.00 87.00 84 LEU A C 1
ATOM 693 O O . LEU A 1 84 ? -5.099 -0.965 10.353 1.00 87.00 84 LEU A O 1
ATOM 697 N N . PRO A 1 85 ? -4.523 -1.429 8.224 1.00 87.56 85 PRO A N 1
ATOM 698 C CA . PRO A 1 85 ? -3.541 -2.433 8.601 1.00 87.56 85 PRO A CA 1
ATOM 699 C C . PRO A 1 85 ? -2.290 -1.752 9.193 1.00 87.56 85 PRO A C 1
ATOM 701 O O . PRO A 1 85 ? -1.939 -0.629 8.809 1.00 87.56 85 PRO A O 1
ATOM 704 N N . THR A 1 86 ? -1.637 -2.413 10.154 1.00 78.44 86 THR A N 1
ATOM 705 C CA . THR A 1 86 ? -0.550 -1.836 10.966 1.00 78.44 86 THR A CA 1
ATOM 706 C C . THR A 1 86 ? 0.745 -1.598 10.176 1.00 78.44 86 THR A C 1
ATOM 708 O O . THR A 1 86 ? 1.022 -2.224 9.151 1.00 78.44 86 THR A O 1
ATOM 711 N N . ASP A 1 87 ? 1.553 -0.645 10.638 1.00 65.19 87 ASP A N 1
ATOM 712 C CA . ASP A 1 87 ? 2.802 -0.173 10.014 1.00 65.19 87 ASP A CA 1
ATOM 713 C C . ASP A 1 87 ? 4.014 -1.093 10.260 1.00 65.19 87 ASP A C 1
ATOM 715 O O . ASP A 1 87 ? 5.025 -1.011 9.562 1.00 65.19 87 ASP A O 1
ATOM 719 N N . ILE A 1 88 ? 3.906 -2.011 11.223 1.00 63.16 88 ILE A N 1
ATOM 720 C CA . ILE A 1 88 ? 4.958 -2.982 11.561 1.00 63.16 88 ILE A CA 1
ATOM 721 C C . ILE A 1 88 ? 5.151 -4.007 10.428 1.00 63.16 88 ILE A C 1
ATOM 723 O O . ILE A 1 88 ? 6.221 -4.605 10.275 1.00 63.16 88 ILE A O 1
ATOM 727 N N . ASN A 1 89 ? 4.133 -4.202 9.589 1.00 63.78 89 ASN A N 1
ATOM 728 C CA . ASN A 1 89 ? 4.109 -5.303 8.646 1.00 63.78 89 ASN A CA 1
ATOM 729 C C . ASN A 1 89 ? 4.805 -4.978 7.316 1.00 63.78 89 ASN A C 1
ATOM 731 O O . ASN A 1 89 ? 4.448 -4.072 6.562 1.00 63.78 89 ASN A O 1
ATOM 735 N N . LYS A 1 90 ? 5.790 -5.818 6.987 1.00 82.56 90 LYS A N 1
ATOM 736 C CA . LYS A 1 90 ? 6.255 -6.027 5.615 1.00 82.56 90 LYS A CA 1
ATOM 737 C C . LYS A 1 90 ? 5.173 -6.828 4.876 1.00 82.56 90 LYS A C 1
ATOM 739 O O . LYS A 1 90 ? 4.986 -8.016 5.155 1.00 82.56 90 LYS A O 1
ATOM 744 N N . TYR A 1 91 ? 4.472 -6.186 3.943 1.00 89.50 91 TYR A N 1
ATOM 745 C CA . TYR A 1 91 ? 3.483 -6.813 3.066 1.00 89.50 91 TYR A CA 1
ATOM 746 C C . TYR A 1 91 ? 4.189 -7.555 1.946 1.00 89.50 91 TYR A C 1
ATOM 748 O O . TYR A 1 91 ? 4.807 -6.956 1.071 1.00 89.50 91 TYR A O 1
ATOM 756 N N . GLN A 1 92 ? 4.149 -8.873 2.014 1.00 89.69 92 GLN A N 1
ATOM 757 C CA . GLN A 1 92 ? 4.817 -9.766 1.094 1.00 89.69 92 GLN A CA 1
ATOM 758 C C . GLN A 1 92 ? 3.804 -10.294 0.089 1.00 89.69 92 GLN A C 1
ATOM 760 O O . GLN A 1 92 ? 2.720 -10.731 0.476 1.00 89.69 92 GLN A O 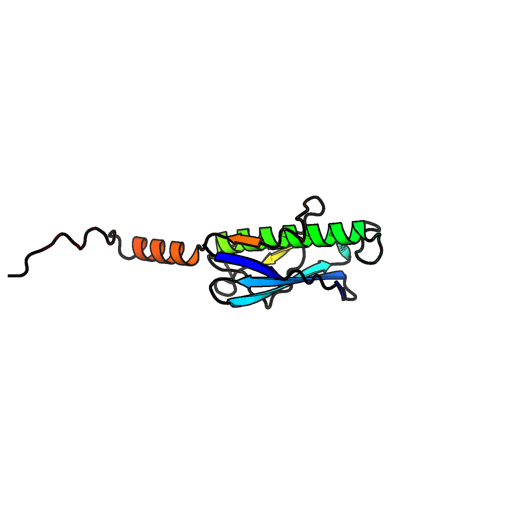1
ATOM 765 N N . ASP A 1 93 ? 4.170 -10.268 -1.188 1.00 90.12 93 ASP A N 1
ATOM 766 C CA . ASP A 1 93 ? 3.327 -10.804 -2.250 1.00 90.12 93 ASP A CA 1
ATOM 767 C C . ASP A 1 93 ? 2.892 -12.252 -1.959 1.00 90.12 93 ASP A C 1
ATOM 769 O O . ASP A 1 93 ? 3.685 -13.086 -1.509 1.00 90.12 93 ASP A O 1
ATOM 773 N N . ARG A 1 94 ? 1.603 -12.519 -2.195 1.00 89.81 94 ARG A N 1
ATOM 774 C CA . ARG A 1 94 ? 0.863 -13.764 -1.930 1.00 89.81 94 ARG A CA 1
ATOM 775 C C . ARG A 1 94 ? 0.757 -14.176 -0.463 1.00 89.81 94 ARG A C 1
ATOM 777 O O . ARG A 1 94 ? 0.302 -15.284 -0.172 1.00 89.81 94 ARG A O 1
ATOM 784 N N . ARG A 1 95 ? 1.135 -13.312 0.481 1.00 91.19 95 ARG A N 1
ATOM 785 C CA . ARG A 1 95 ? 0.975 -13.585 1.912 1.00 91.19 95 ARG A CA 1
ATOM 786 C C . ARG A 1 95 ? -0.416 -13.176 2.396 1.00 91.19 95 ARG A C 1
ATOM 788 O O . ARG A 1 95 ? -0.992 -12.189 1.948 1.00 91.19 95 ARG A O 1
ATOM 795 N N . SER A 1 96 ? -0.956 -13.971 3.315 1.00 92.12 96 SER A N 1
ATOM 796 C CA . SER A 1 96 ? -2.216 -13.687 4.006 1.00 92.12 96 SER A CA 1
ATOM 797 C C . SER A 1 96 ? -1.978 -12.864 5.268 1.00 92.12 96 SER A C 1
ATOM 799 O O . SER A 1 96 ? -1.021 -13.129 5.998 1.00 92.12 96 SER A O 1
ATOM 801 N N . TYR A 1 97 ? -2.884 -11.930 5.536 1.00 91.88 97 TYR A N 1
ATOM 802 C CA . TYR A 1 97 ? -2.870 -11.041 6.692 1.00 91.88 97 TYR A CA 1
ATOM 803 C C . TYR A 1 97 ? -4.235 -11.038 7.381 1.00 91.88 97 TYR A C 1
ATOM 805 O O . TYR A 1 97 ? -5.268 -11.208 6.733 1.00 91.88 97 TYR A O 1
ATOM 813 N N . THR A 1 98 ? -4.215 -10.837 8.692 1.00 91.06 98 THR A N 1
ATOM 814 C CA . THR A 1 98 ? -5.387 -10.651 9.556 1.00 91.06 98 THR A CA 1
ATOM 815 C C . THR A 1 98 ? -5.153 -9.430 10.443 1.00 91.06 98 THR A C 1
ATOM 817 O O . THR A 1 98 ? -4.029 -8.926 10.504 1.00 91.06 98 THR A O 1
ATOM 820 N N . SER A 1 99 ? -6.193 -8.941 11.120 1.00 87.25 99 SER A N 1
ATOM 821 C CA . SER A 1 99 ? -6.032 -7.895 12.134 1.00 87.25 99 SER A CA 1
ATOM 822 C C . SER A 1 99 ? -5.257 -8.404 13.348 1.00 87.25 99 SER A C 1
ATOM 824 O O . SER A 1 99 ? -5.431 -9.548 13.767 1.00 87.25 99 SER A O 1
ATOM 826 N N . ASP A 1 100 ? -4.435 -7.531 13.935 1.00 83.50 100 ASP A N 1
ATOM 827 C CA . ASP A 1 100 ? -3.762 -7.786 15.212 1.00 83.50 100 ASP A CA 1
ATOM 828 C C . ASP A 1 100 ? -4.789 -7.953 16.352 1.00 83.50 100 ASP A C 1
ATOM 830 O O . ASP A 1 100 ? -4.551 -8.695 17.304 1.00 83.50 100 ASP A O 1
ATOM 834 N N . CYS A 1 101 ? -5.963 -7.319 16.230 1.00 83.75 101 CYS A N 1
ATOM 835 C CA . CYS A 1 101 ? -7.084 -7.470 17.160 1.00 83.75 101 CYS A CA 1
ATOM 836 C C . CYS A 1 101 ? -7.912 -8.742 16.897 1.00 83.75 101 CYS A C 1
ATOM 838 O O . CYS A 1 101 ? -8.595 -9.223 17.798 1.00 83.75 101 CYS A O 1
ATOM 840 N N . GLU A 1 102 ? -7.839 -9.304 15.685 1.00 86.06 102 GLU A N 1
ATOM 841 C CA . GLU A 1 102 ? -8.580 -10.501 15.267 1.00 86.06 102 GLU A CA 1
ATOM 842 C C . GLU A 1 102 ? -7.657 -11.512 14.553 1.00 86.06 102 GLU A C 1
ATOM 844 O O . GLU A 1 102 ? -7.764 -11.721 13.337 1.00 86.06 102 GLU A O 1
ATOM 849 N N . PRO A 1 103 ? -6.752 -12.189 15.287 1.00 84.00 103 PRO A N 1
ATOM 850 C CA . PRO A 1 103 ? -5.722 -13.058 14.702 1.00 84.00 103 PRO A CA 1
ATOM 851 C C . PRO A 1 103 ? -6.280 -14.306 13.996 1.00 84.00 103 PRO A C 1
ATOM 853 O O . PRO A 1 103 ? -5.602 -14.912 13.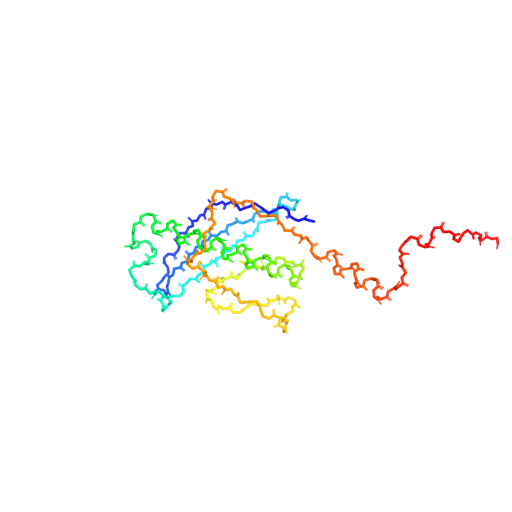167 1.00 84.00 103 PRO A O 1
ATOM 856 N N . PHE A 1 104 ? -7.523 -14.688 14.303 1.00 87.75 104 PHE A N 1
ATOM 857 C CA . PHE A 1 104 ? -8.249 -15.784 13.650 1.00 87.75 104 PHE A CA 1
ATOM 858 C C . PHE A 1 104 ? -9.346 -15.291 12.694 1.00 87.75 104 PHE A C 1
ATOM 860 O O . PHE A 1 104 ? -10.166 -16.089 12.242 1.00 87.75 104 PHE A O 1
ATOM 867 N N . GLY A 1 105 ? -9.377 -13.988 12.394 1.00 88.88 105 GLY A N 1
ATOM 868 C CA . GLY A 1 105 ? -10.340 -13.391 11.476 1.00 88.88 105 GLY A CA 1
ATOM 869 C C . GLY A 1 105 ? -10.116 -13.794 10.014 1.00 88.88 105 GLY A C 1
ATOM 870 O O . GLY A 1 105 ? -9.252 -14.609 9.668 1.00 88.88 105 GLY A O 1
ATOM 871 N N . LYS A 1 106 ? -10.901 -13.194 9.117 1.00 92.56 106 LYS A N 1
ATOM 872 C CA . LYS A 1 106 ? -10.845 -13.498 7.684 1.00 92.56 106 LYS A CA 1
ATOM 873 C C . LYS A 1 106 ? -9.516 -13.077 7.057 1.00 92.56 106 LYS A C 1
ATOM 875 O O . LYS A 1 106 ? -9.190 -11.905 6.939 1.00 92.56 106 LYS A O 1
ATOM 880 N N . LYS A 1 107 ? -8.779 -14.053 6.538 1.00 93.31 107 LYS A N 1
ATOM 881 C CA . LYS A 1 107 ? -7.498 -13.818 5.866 1.00 93.31 107 LYS A CA 1
ATOM 882 C C . LYS A 1 107 ? -7.674 -12.976 4.599 1.00 93.31 107 LYS A C 1
ATOM 884 O O . LYS A 1 107 ? -8.320 -13.414 3.648 1.00 93.31 107 LYS A O 1
ATOM 889 N N . ILE A 1 108 ? -7.024 -11.817 4.559 1.00 94.25 108 ILE A N 1
ATOM 890 C CA . ILE A 1 108 ? -6.913 -10.970 3.370 1.00 94.25 108 ILE A CA 1
ATOM 891 C C . ILE A 1 108 ? -5.549 -11.220 2.727 1.00 94.25 108 ILE A C 1
ATOM 893 O O . ILE A 1 108 ? -4.508 -11.074 3.369 1.00 94.25 108 ILE A O 1
ATOM 897 N N . ILE A 1 109 ? -5.538 -11.633 1.461 1.00 93.06 109 ILE A N 1
ATOM 898 C CA . ILE A 1 109 ? -4.299 -11.935 0.737 1.00 93.06 109 ILE A CA 1
ATOM 899 C C . ILE A 1 109 ? -3.785 -10.657 0.081 1.00 93.06 109 ILE A C 1
ATOM 901 O O . ILE A 1 109 ? -4.497 -10.019 -0.693 1.00 93.06 109 ILE A O 1
ATOM 905 N N . PHE A 1 110 ? -2.533 -10.308 0.359 1.00 93.62 110 PHE A N 1
ATOM 906 C CA . PHE A 1 110 ? -1.831 -9.273 -0.383 1.00 93.62 110 PHE A CA 1
ATOM 907 C C . PHE A 1 110 ? -1.289 -9.870 -1.684 1.00 93.62 110 PHE A C 1
ATOM 909 O O . PHE A 1 110 ? -0.521 -10.829 -1.644 1.00 93.62 110 PHE A O 1
ATOM 916 N N . VAL A 1 111 ? -1.683 -9.321 -2.834 1.00 92.38 111 VAL A N 1
ATOM 917 C CA . VAL A 1 111 ? -1.226 -9.781 -4.153 1.00 92.38 111 VAL A CA 1
ATOM 918 C C . VAL A 1 111 ? -0.792 -8.585 -4.980 1.00 92.38 111 VAL A C 1
ATOM 920 O O . VAL A 1 111 ? -1.566 -7.642 -5.137 1.00 92.38 111 VAL A O 1
ATOM 923 N N . VAL A 1 112 ? 0.417 -8.644 -5.535 1.00 90.44 112 VAL A N 1
ATOM 924 C CA . VAL A 1 112 ? 0.890 -7.669 -6.516 1.00 90.44 112 VAL A CA 1
ATOM 925 C C . VAL A 1 112 ? 0.437 -8.088 -7.911 1.00 90.44 112 VAL A C 1
ATOM 927 O O . VAL A 1 112 ? 0.877 -9.111 -8.431 1.00 90.44 112 VAL A O 1
ATOM 930 N N . ASP A 1 113 ? -0.443 -7.297 -8.531 1.00 89.31 113 ASP A N 1
ATOM 931 C CA . ASP A 1 113 ? -0.898 -7.538 -9.908 1.00 89.31 113 ASP A CA 1
ATOM 932 C C . ASP A 1 113 ? -0.054 -6.727 -10.907 1.00 89.31 113 ASP A C 1
ATOM 934 O O . ASP A 1 113 ? -0.211 -5.506 -10.979 1.00 89.31 113 ASP A O 1
ATOM 938 N N . PRO A 1 114 ? 0.808 -7.367 -11.722 1.00 85.06 114 PRO A N 1
ATOM 939 C CA . PRO A 1 114 ? 1.662 -6.663 -12.678 1.00 85.06 114 PRO A CA 1
ATOM 940 C C . PRO A 1 114 ? 0.885 -6.022 -13.840 1.00 85.06 114 PRO A C 1
ATOM 942 O O . PRO A 1 114 ? 1.454 -5.258 -14.614 1.00 85.06 114 PRO A O 1
ATOM 945 N N . ARG A 1 115 ? -0.408 -6.338 -14.003 1.00 86.62 115 ARG A N 1
ATOM 946 C CA . ARG A 1 115 ? -1.259 -5.793 -15.075 1.00 86.62 115 ARG A CA 1
ATOM 947 C C . ARG A 1 115 ? -1.996 -4.523 -14.663 1.00 86.62 115 ARG A C 1
ATOM 949 O O . ARG A 1 115 ? -2.666 -3.911 -15.494 1.00 86.62 115 ARG A O 1
ATOM 956 N N . ARG A 1 116 ? -1.934 -4.151 -13.385 1.00 91.69 116 ARG A N 1
ATOM 957 C CA . ARG A 1 116 ? -2.666 -3.016 -12.830 1.00 91.69 116 ARG A CA 1
ATOM 958 C C . ARG A 1 116 ? -1.680 -1.969 -12.356 1.00 91.69 116 ARG A C 1
ATOM 960 O O . ARG A 1 116 ? -0.800 -2.249 -11.555 1.00 91.69 116 ARG A O 1
ATOM 967 N N . LEU A 1 117 ? -1.866 -0.753 -12.842 1.00 91.69 117 LEU A N 1
ATOM 968 C CA . LEU A 1 117 ? -1.014 0.381 -12.530 1.00 91.69 117 LEU A CA 1
ATOM 969 C C . LEU A 1 117 ? -1.849 1.442 -11.824 1.00 91.69 117 LEU A C 1
ATOM 971 O O . LEU A 1 117 ? -3.009 1.665 -12.173 1.00 91.69 117 LEU A O 1
ATOM 975 N N . ARG A 1 118 ? -1.238 2.113 -10.853 1.00 89.81 118 ARG A N 1
ATOM 976 C CA . ARG A 1 118 ? -1.737 3.356 -10.269 1.00 89.81 118 ARG A CA 1
ATOM 977 C C . ARG A 1 118 ? -0.639 4.393 -10.392 1.00 89.81 118 ARG A C 1
ATOM 979 O O . ARG A 1 118 ? 0.499 4.085 -10.036 1.00 89.81 118 ARG A O 1
ATOM 986 N N . SER A 1 119 ? -0.960 5.589 -10.883 1.00 89.25 119 SER A N 1
ATOM 987 C CA . SER A 1 119 ? 0.033 6.660 -10.941 1.00 89.25 119 SER A CA 1
ATOM 988 C C . SER A 1 119 ? 0.577 6.932 -9.541 1.00 89.25 119 SER A C 1
ATOM 990 O O . SER A 1 119 ? -0.178 6.963 -8.571 1.00 89.25 119 SER A O 1
ATOM 992 N N . LEU A 1 120 ? 1.889 7.142 -9.431 1.00 85.50 120 LEU A N 1
ATOM 993 C CA . LEU A 1 120 ? 2.487 7.580 -8.171 1.00 85.50 120 LEU A CA 1
ATOM 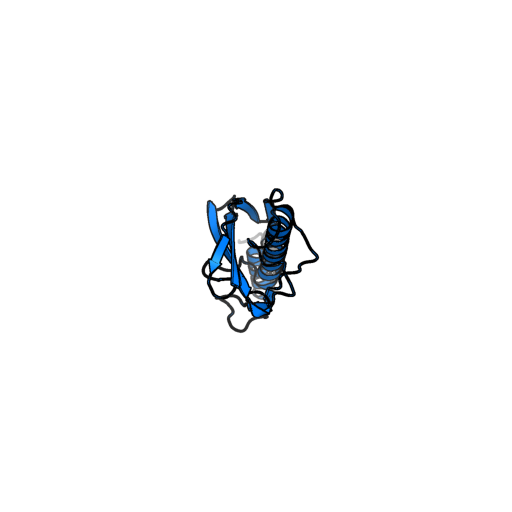994 C C . LEU A 1 120 ? 2.069 9.018 -7.829 1.00 85.50 120 LEU A C 1
ATOM 996 O O . LEU A 1 120 ? 2.140 9.401 -6.670 1.00 85.50 120 LEU A O 1
ATOM 1000 N N . GLU A 1 121 ? 1.611 9.794 -8.814 1.00 85.38 121 GLU A N 1
ATOM 1001 C CA . GLU A 1 121 ? 1.077 11.147 -8.615 1.00 85.38 121 GLU A CA 1
ATOM 1002 C C . GLU A 1 121 ? -0.330 11.122 -7.994 1.00 85.38 121 GLU A C 1
ATOM 1004 O O . GLU A 1 121 ? -0.685 12.038 -7.251 1.00 85.38 121 GLU A O 1
ATOM 1009 N N . ASP A 1 122 ? -1.086 10.029 -8.184 1.00 84.88 122 ASP A N 1
ATOM 1010 C CA . ASP A 1 122 ? -2.409 9.790 -7.583 1.00 84.88 122 ASP A CA 1
ATOM 1011 C C . ASP A 1 122 ? -2.275 9.329 -6.122 1.00 84.88 122 ASP A C 1
ATOM 1013 O O . ASP A 1 122 ? -2.744 8.258 -5.709 1.00 84.88 122 ASP A O 1
ATOM 1017 N N . SER A 1 123 ? -1.577 10.147 -5.339 1.00 77.56 123 SER A N 1
ATOM 1018 C CA . SER A 1 123 ? -1.143 9.863 -3.974 1.00 77.56 123 SER A CA 1
ATOM 1019 C C . SER A 1 123 ? -2.265 9.955 -2.939 1.00 77.56 123 SER A C 1
ATOM 1021 O O . SER A 1 123 ? -2.076 9.550 -1.797 1.00 77.56 123 SER A O 1
ATOM 1023 N N . GLN A 1 124 ? -3.444 10.451 -3.309 1.00 79.75 124 GLN A N 1
ATOM 1024 C CA . GLN A 1 124 ? -4.586 10.541 -2.402 1.00 79.75 124 GLN A CA 1
ATOM 1025 C C . GLN A 1 124 ? -5.405 9.249 -2.413 1.00 79.75 124 GLN A C 1
ATOM 1027 O O . GLN A 1 124 ? -5.786 8.739 -3.466 1.00 79.75 124 GLN A O 1
ATOM 1032 N N . LEU A 1 125 ? -5.708 8.724 -1.232 1.00 80.88 125 LEU A N 1
ATOM 1033 C CA . LEU A 1 125 ? -6.588 7.585 -1.019 1.00 80.88 125 LEU A CA 1
ATOM 1034 C C . LEU A 1 125 ? -7.699 8.000 -0.051 1.00 80.88 125 LEU A C 1
ATOM 1036 O O . LEU A 1 125 ? -7.447 8.297 1.114 1.00 80.88 125 LEU A O 1
ATOM 1040 N N . VAL A 1 126 ? -8.939 8.003 -0.530 1.00 80.75 126 VAL A N 1
ATOM 1041 C CA . VAL A 1 126 ? -10.113 8.277 0.304 1.00 80.75 126 VAL A CA 1
ATOM 1042 C C . VAL A 1 126 ? -10.752 6.946 0.661 1.00 80.75 126 VAL A C 1
ATOM 1044 O O . VAL A 1 126 ? -11.154 6.201 -0.230 1.00 80.75 126 VAL A O 1
ATOM 1047 N N . ILE A 1 127 ? -10.848 6.646 1.955 1.00 80.75 127 ILE A N 1
ATOM 1048 C CA . ILE A 1 127 ? -11.505 5.427 2.432 1.00 80.75 127 ILE A CA 1
ATOM 1049 C C . ILE A 1 127 ? -12.689 5.754 3.336 1.00 80.75 127 ILE A C 1
ATOM 1051 O O . ILE A 1 127 ? -12.729 6.763 4.049 1.00 80.75 127 ILE A O 1
ATOM 1055 N N . ILE A 1 128 ? -13.675 4.865 3.326 1.00 73.44 128 ILE A N 1
ATOM 1056 C CA . ILE A 1 128 ? -14.804 4.942 4.246 1.00 73.44 128 ILE A CA 1
ATOM 1057 C C . ILE A 1 128 ? -14.335 4.434 5.610 1.00 73.44 128 ILE A C 1
ATOM 1059 O O . ILE A 1 128 ? -13.650 3.418 5.706 1.00 73.44 128 ILE A O 1
ATOM 1063 N N . ASP A 1 129 ? -14.679 5.168 6.667 1.00 67.50 129 ASP A N 1
ATOM 1064 C CA . ASP A 1 129 ? -14.377 4.725 8.024 1.00 67.50 129 ASP A CA 1
ATOM 1065 C C . ASP A 1 129 ? -15.466 3.756 8.475 1.00 67.50 129 ASP A C 1
ATOM 1067 O O . ASP A 1 129 ? -16.619 4.165 8.613 1.00 67.50 129 ASP A O 1
ATOM 1071 N N . HIS A 1 130 ? -15.122 2.481 8.653 1.00 65.00 130 HIS A N 1
ATOM 1072 C CA . HIS A 1 130 ? -16.081 1.475 9.106 1.00 65.00 130 HIS A CA 1
ATOM 1073 C C . HIS A 1 130 ? -16.006 1.223 10.622 1.00 65.00 130 HIS A C 1
ATOM 1075 O O . HIS A 1 130 ? -16.895 0.550 11.142 1.00 65.00 130 HIS A O 1
ATOM 1081 N N . ALA A 1 131 ? -15.038 1.801 11.350 1.00 59.84 131 ALA A N 1
ATOM 1082 C CA . ALA A 1 131 ? -14.964 1.689 12.813 1.00 59.84 131 ALA A CA 1
ATOM 1083 C C . ALA A 1 131 ? -16.238 2.228 13.495 1.00 59.84 131 ALA A C 1
ATOM 1085 O O . ALA A 1 131 ? -16.804 1.568 14.368 1.00 59.84 131 ALA A O 1
ATOM 1086 N N . ASP A 1 132 ? -16.757 3.366 13.024 1.00 50.28 132 ASP A N 1
ATOM 1087 C CA . ASP A 1 132 ? -18.001 3.958 13.540 1.00 50.28 132 ASP A CA 1
ATOM 1088 C C . ASP A 1 132 ? -19.255 3.176 13.115 1.00 50.28 132 ASP A C 1
ATOM 1090 O O . ASP A 1 132 ? -20.256 3.139 13.834 1.00 50.28 132 ASP A O 1
ATOM 1094 N N . ALA A 1 133 ? -19.213 2.508 11.957 1.00 51.25 133 ALA A N 1
ATOM 1095 C CA . ALA A 1 133 ? -20.326 1.698 11.465 1.00 51.25 133 ALA A CA 1
ATOM 1096 C C . ALA A 1 133 ? -20.481 0.390 12.259 1.00 51.25 133 ALA A C 1
ATOM 1098 O O . ALA A 1 133 ? -21.603 -0.036 12.533 1.00 51.25 133 ALA A O 1
ATOM 1099 N N . VAL A 1 134 ? -19.369 -0.230 12.669 1.00 50.69 134 VAL A N 1
ATOM 1100 C CA . VAL A 1 134 ? -19.387 -1.433 13.514 1.00 50.69 134 VAL A CA 1
ATOM 1101 C C . VAL A 1 134 ? -19.807 -1.086 14.941 1.00 50.69 134 VAL A C 1
ATOM 1103 O O . VAL A 1 134 ? -20.623 -1.807 15.513 1.00 50.69 134 VAL A O 1
ATOM 1106 N N . LEU A 1 135 ? -19.347 0.042 15.497 1.00 48.19 135 LEU A N 1
ATOM 1107 C CA . LEU A 1 135 ? -19.816 0.521 16.802 1.00 48.19 135 LEU A CA 1
ATOM 1108 C C . LEU A 1 135 ? -21.318 0.829 16.789 1.00 48.19 135 LEU A C 1
ATOM 1110 O O . LEU A 1 135 ? -22.018 0.408 17.708 1.00 48.19 135 LEU A O 1
ATOM 1114 N N . SER A 1 136 ? -21.843 1.476 15.742 1.00 43.66 136 SER A N 1
ATOM 1115 C CA . SER A 1 136 ? -23.279 1.782 15.646 1.00 43.66 136 SER A CA 1
ATOM 1116 C C . SER A 1 136 ? -24.147 0.538 15.416 1.00 43.66 136 SER A C 1
ATOM 1118 O O . SER A 1 136 ? -25.226 0.426 16.006 1.00 43.66 136 SER A O 1
ATOM 1120 N N . GLN A 1 137 ? -23.678 -0.447 14.641 1.00 46.28 137 GLN A N 1
ATOM 1121 C CA . GLN A 1 137 ? -24.378 -1.724 14.460 1.00 46.28 137 GLN A CA 1
ATOM 1122 C C . GLN A 1 137 ? -24.307 -2.620 15.700 1.00 46.28 137 GLN A C 1
ATOM 1124 O O . GLN A 1 137 ? -25.296 -3.279 16.020 1.00 46.28 137 GLN A O 1
ATOM 1129 N N . ALA A 1 138 ? -23.181 -2.640 16.419 1.00 48.69 138 ALA A N 1
ATOM 1130 C CA . ALA A 1 138 ? -23.054 -3.347 17.691 1.00 48.69 138 ALA A CA 1
ATOM 1131 C C . ALA A 1 138 ? -23.956 -2.718 18.764 1.00 48.69 138 ALA A C 1
ATOM 1133 O O . ALA A 1 138 ? -24.655 -3.446 19.469 1.00 48.69 138 ALA A O 1
ATOM 1134 N N . TYR A 1 139 ? -24.037 -1.384 18.829 1.00 43.06 139 TYR A N 1
ATOM 1135 C CA . TYR A 1 139 ? -24.993 -0.683 19.692 1.00 43.06 139 TYR A CA 1
ATOM 1136 C C . TYR A 1 139 ? -26.442 -1.014 19.320 1.00 43.06 139 TYR A C 1
ATOM 1138 O O . TYR A 1 139 ? -27.229 -1.376 20.187 1.00 43.06 139 TYR A O 1
ATOM 1146 N N . SER A 1 140 ? -26.783 -0.975 18.030 1.00 46.94 140 SER A N 1
ATOM 1147 C CA . SER A 1 140 ? -28.143 -1.255 17.543 1.00 46.94 140 SER A CA 1
ATOM 1148 C C . SER A 1 140 ? -28.561 -2.716 17.747 1.00 46.94 140 SER A C 1
ATOM 1150 O O . SER A 1 140 ? -29.727 -2.988 18.019 1.00 46.94 140 SER A O 1
ATOM 1152 N N . LYS A 1 141 ? -27.621 -3.667 17.656 1.00 49.59 141 LYS A N 1
ATOM 1153 C CA . LYS A 1 141 ? -27.865 -5.089 17.958 1.00 49.59 141 LYS A CA 1
ATOM 1154 C C . LYS A 1 141 ? -27.993 -5.369 19.455 1.00 49.59 141 LYS A C 1
ATOM 1156 O O . LYS A 1 141 ? -28.746 -6.260 19.827 1.00 49.59 141 LYS A O 1
ATOM 1161 N N . THR A 1 142 ? -27.262 -4.638 20.297 1.00 46.56 142 THR A N 1
ATOM 1162 C CA . THR A 1 142 ? -27.233 -4.872 21.754 1.00 46.56 142 THR A CA 1
ATOM 1163 C C . THR A 1 142 ? -28.346 -4.116 22.484 1.00 46.56 142 THR A C 1
ATOM 1165 O O . THR A 1 142 ? -28.888 -4.612 23.464 1.00 46.56 142 THR A O 1
ATOM 1168 N N . TYR A 1 143 ? -28.725 -2.939 21.987 1.00 48.94 143 TYR A N 1
ATOM 1169 C CA . TYR A 1 143 ? -29.643 -2.011 22.654 1.00 48.94 143 TYR A CA 1
ATOM 1170 C C . TYR A 1 143 ? -30.802 -1.576 21.760 1.00 48.94 143 TYR A C 1
ATOM 1172 O O . TYR A 1 143 ? -31.257 -0.446 21.894 1.00 48.94 143 TYR A O 1
ATOM 1180 N N . GLY A 1 144 ? -31.252 -2.451 20.850 1.00 47.84 144 GLY A N 1
ATOM 1181 C CA . GLY A 1 144 ? -32.292 -2.207 19.844 1.00 47.84 144 GLY A CA 1
ATOM 1182 C C . GLY A 1 144 ? -33.300 -1.118 20.208 1.00 47.84 144 GLY A C 1
ATOM 1183 O O . GLY A 1 144 ? -34.318 -1.399 20.831 1.00 47.84 144 GLY A O 1
ATOM 1184 N N . LYS A 1 145 ? -32.977 0.118 19.818 1.00 46.62 145 LYS A N 1
ATOM 1185 C CA . LYS A 1 145 ? -33.835 1.299 19.755 1.00 46.62 145 LYS A CA 1
ATOM 1186 C C . LYS A 1 145 ? -33.039 2.404 19.075 1.00 46.62 145 LYS A C 1
ATOM 1188 O O . LYS A 1 145 ? -31.931 2.739 19.493 1.00 46.62 145 LYS A O 1
ATOM 1193 N N . ASN A 1 146 ? -33.611 2.948 18.008 1.00 45.50 146 ASN A N 1
ATOM 1194 C CA . ASN A 1 146 ? -33.100 4.150 17.375 1.00 45.50 146 ASN A CA 1
ATOM 1195 C C . ASN A 1 146 ? -33.052 5.260 18.433 1.00 45.50 146 ASN A C 1
ATOM 1197 O O . ASN A 1 146 ? -34.015 5.462 19.173 1.00 45.50 146 ASN A O 1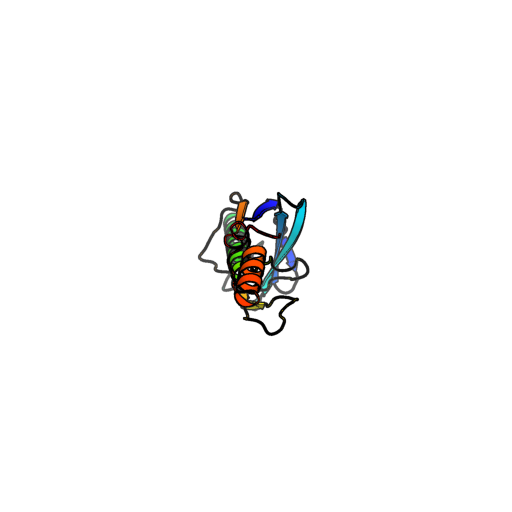
ATOM 1201 N N . ALA A 1 147 ? -31.946 6.003 18.488 1.00 45.00 147 ALA A N 1
ATOM 1202 C CA . ALA A 1 147 ? -31.785 7.154 19.379 1.00 45.00 147 ALA A CA 1
ATOM 1203 C C . ALA A 1 147 ? -32.811 8.284 19.116 1.00 45.00 147 ALA A C 1
ATOM 1205 O O . ALA A 1 147 ? -32.839 9.275 19.843 1.00 45.00 147 ALA A O 1
ATOM 1206 N N . GLU A 1 148 ? -33.670 8.135 18.106 1.00 49.06 148 GLU A N 1
ATOM 1207 C CA . GLU A 1 148 ? -34.738 9.077 17.772 1.00 49.06 148 GLU A CA 1
ATOM 1208 C C . GLU A 1 148 ? -36.045 8.847 18.554 1.00 49.06 148 GLU A C 1
ATOM 1210 O O . GLU A 1 148 ? -36.854 9.767 18.641 1.00 49.06 148 GLU A O 1
ATOM 1215 N N . ASP A 1 149 ? -36.226 7.706 19.235 1.00 46.78 149 ASP A N 1
ATOM 1216 C CA . ASP A 1 149 ? -37.467 7.420 19.985 1.00 46.78 149 ASP A CA 1
ATOM 1217 C C . ASP A 1 149 ? -37.471 7.934 21.441 1.00 46.78 149 ASP A C 1
ATOM 1219 O O . ASP A 1 149 ? -38.497 7.876 22.118 1.00 46.78 149 ASP A O 1
ATOM 1223 N N . VAL A 1 150 ? -36.357 8.468 21.958 1.00 45.50 150 VAL A N 1
ATOM 1224 C CA . VAL A 1 150 ? -36.241 8.875 23.382 1.00 45.50 150 VAL A CA 1
ATOM 1225 C C . VAL A 1 150 ? -36.613 10.350 23.621 1.00 45.50 150 VAL A C 1
ATOM 1227 O O . VAL A 1 150 ? -36.649 10.808 24.758 1.00 45.50 150 VAL A O 1
ATOM 1230 N N . LYS A 1 151 ? -36.962 11.116 22.577 1.00 43.69 151 LYS A N 1
ATOM 1231 C CA . LYS A 1 151 ? -37.378 12.526 22.732 1.00 43.69 151 LYS A CA 1
ATOM 1232 C C . LYS A 1 151 ? -38.889 12.763 22.858 1.00 43.69 151 LYS A C 1
ATOM 1234 O O . LYS A 1 151 ? -39.271 13.923 22.982 1.00 43.69 151 LYS A O 1
ATOM 1239 N N . SER A 1 152 ? -39.745 11.732 22.853 1.00 45.62 152 SER A N 1
ATOM 1240 C CA . SER A 1 152 ? -41.211 11.938 22.896 1.00 45.62 152 SER A CA 1
ATOM 1241 C C . SER A 1 152 ? -41.942 11.487 24.166 1.00 45.62 152 SER A C 1
ATOM 1243 O O . SER A 1 152 ? -43.107 11.839 24.327 1.00 45.62 152 SER A O 1
ATOM 1245 N N . SER A 1 153 ? -41.306 10.796 25.114 1.00 41.59 153 SER A N 1
ATOM 1246 C CA . SER A 1 153 ? -41.951 10.499 26.401 1.00 41.59 153 SER A CA 1
ATOM 1247 C C . SER A 1 153 ? -41.646 11.602 27.413 1.00 41.59 153 SER A C 1
ATOM 1249 O O . SER A 1 153 ? -40.770 11.466 28.269 1.00 41.59 153 SER A O 1
ATOM 1251 N N . GLY A 1 154 ? -42.353 12.721 27.251 1.00 47.81 154 GLY A N 1
ATOM 1252 C CA . GLY A 1 154 ? -42.612 13.651 28.342 1.00 47.81 154 GLY A CA 1
ATOM 1253 C C . GLY A 1 154 ? -43.456 13.003 29.447 1.00 47.81 154 GLY A C 1
ATOM 1254 O O . GLY A 1 154 ? -44.006 11.919 29.271 1.00 47.81 154 GLY A O 1
ATOM 1255 N N . ASP A 1 155 ? -43.546 13.736 30.553 1.00 42.16 155 ASP A N 1
ATOM 1256 C CA . ASP A 1 155 ? -44.310 13.480 31.779 1.00 42.16 155 ASP A CA 1
ATOM 1257 C C . ASP A 1 155 ? -43.628 12.622 32.855 1.00 42.16 155 ASP A C 1
ATOM 1259 O O . ASP A 1 155 ? -43.866 11.429 33.012 1.00 42.16 155 ASP A O 1
ATOM 1263 N N . PHE A 1 156 ? -42.855 13.315 33.698 1.00 35.62 156 PHE A N 1
ATOM 1264 C CA . PHE A 1 156 ? -42.785 13.008 35.126 1.00 35.62 156 PHE A CA 1
ATOM 1265 C C . PHE A 1 156 ? -43.532 14.111 35.890 1.00 35.62 156 PHE A C 1
ATOM 1267 O O . PHE A 1 156 ? -43.031 15.227 36.048 1.00 35.62 156 PHE A O 1
ATOM 1274 N N . ARG A 1 157 ? -44.750 13.785 36.329 1.00 39.84 157 ARG A N 1
ATOM 1275 C CA . ARG A 1 157 ? -45.337 14.299 37.570 1.00 39.84 157 ARG A CA 1
ATOM 1276 C C . ARG A 1 157 ? -45.176 13.234 38.640 1.00 39.84 157 ARG A C 1
ATOM 1278 O O . ARG A 1 157 ? -45.309 12.044 38.278 1.00 39.84 157 ARG A O 1
#

pLDDT: mean 74.9, std 16.5, range [35.62, 94.25]

Organism: NCBI:txid651661

Sequence (157 aa):
MKNLVFSTKVVLDGMPDGFSGRFKMLHLETGQLYNYRVHIPKHIYVGTQIPGMGSREEDLKWWQCMFYSLTRFIEAFNSEYGHLPTDINKYQDRRSYTSDCEPFGKKIIFVVDPRRLRSLEDSQLVIIDHADAVLSQAYSKTYGKNAEDVKSSGDFR